Protein AF-A0A7S1P549-F1 (afdb_monomer_lite)

Secondary structure (DSSP, 8-state):
-HHHH-SSEEE-TTS-HHHHHHHHHHTT----GGGEEE-HHHHHHHHHHHHHHHHHHHHHHHHHHS-TTPPTTPPEEEEHHHHHHHHHHHH-GGGGGGT---TT-HHHHHHHHHHHHHHHHHHHHHS-GGGGGGEEEEEEEETTTEEEEEEEE-----

pLDDT: mean 74.76, std 11.78, range [40.22, 91.5]

Structure (mmCIF, N/CA/C/O backbone):
data_AF-A0A7S1P549-F1
#
_entry.id   AF-A0A7S1P549-F1
#
loop_
_atom_site.group_PDB
_atom_site.id
_atom_site.type_symbol
_atom_site.label_atom_id
_atom_site.label_alt_id
_atom_site.label_comp_id
_atom_site.label_asym_id
_atom_site.label_entity_id
_atom_site.label_seq_id
_atom_site.pdbx_PDB_ins_code
_atom_site.Cartn_x
_atom_site.Cartn_y
_atom_site.Cartn_z
_atom_site.occupancy
_atom_site.B_iso_or_equiv
_atom_site.auth_seq_id
_atom_site.auth_comp_id
_atom_site.auth_asym_id
_atom_site.auth_atom_id
_atom_site.pdbx_PDB_model_num
ATOM 1 N N . ASP A 1 1 ? -11.526 -1.771 31.927 1.00 67.81 1 ASP A N 1
ATOM 2 C CA . ASP A 1 1 ? -11.513 -0.355 31.502 1.00 67.81 1 ASP A CA 1
ATOM 3 C C . ASP A 1 1 ? -12.848 0.175 31.015 1.00 67.81 1 ASP A C 1
ATOM 5 O O . ASP A 1 1 ? -13.241 1.224 31.504 1.00 67.81 1 ASP A O 1
ATOM 9 N N . TYR A 1 2 ? -13.605 -0.550 30.182 1.00 72.62 2 TYR A N 1
ATOM 10 C CA . TYR A 1 2 ? -14.936 -0.101 29.731 1.00 72.62 2 TYR A CA 1
ATOM 11 C C . TYR A 1 2 ? -15.875 0.349 30.871 1.00 72.62 2 TYR A C 1
ATOM 13 O O . TYR A 1 2 ? -16.364 1.469 30.858 1.00 72.62 2 TYR A O 1
ATOM 21 N N . TYR A 1 3 ? -16.046 -0.451 31.930 1.00 78.25 3 TYR A N 1
ATOM 22 C CA . TYR A 1 3 ? -16.880 -0.067 33.085 1.00 78.25 3 TYR A CA 1
ATOM 23 C C . TYR A 1 3 ? -16.333 1.108 33.922 1.00 78.25 3 TYR A C 1
ATOM 25 O O . TYR A 1 3 ? -17.043 1.616 34.782 1.00 78.25 3 TYR A O 1
ATOM 33 N N . ARG A 1 4 ? -15.074 1.522 33.711 1.00 80.56 4 ARG A N 1
ATOM 34 C CA . ARG A 1 4 ? -14.442 2.656 34.409 1.00 80.56 4 ARG A CA 1
ATOM 35 C C . ARG A 1 4 ? -14.476 3.943 33.587 1.00 80.56 4 ARG A C 1
ATOM 37 O O . ARG A 1 4 ? -14.652 5.008 34.163 1.00 80.56 4 ARG A O 1
ATOM 44 N N . HIS A 1 5 ? -14.282 3.840 32.273 1.00 80.44 5 HIS A N 1
ATOM 45 C CA . HIS A 1 5 ? -14.072 4.990 31.386 1.00 80.44 5 HIS A CA 1
ATOM 46 C C . HIS A 1 5 ? -15.172 5.164 30.330 1.00 80.44 5 HIS A C 1
ATOM 48 O O . HIS A 1 5 ? -15.270 6.229 29.733 1.00 80.44 5 HIS A O 1
ATOM 54 N N . GLY A 1 6 ? -16.034 4.164 30.129 1.00 80.38 6 GLY A N 1
ATOM 55 C CA . GLY A 1 6 ? -17.119 4.218 29.155 1.00 80.38 6 GLY A CA 1
ATOM 56 C C . GLY A 1 6 ? -16.612 4.213 27.711 1.00 80.38 6 GLY A C 1
ATOM 57 O O . GLY A 1 6 ? -15.853 3.326 27.317 1.00 80.38 6 GLY A O 1
ATOM 58 N N . THR A 1 7 ? -17.076 5.186 26.928 1.00 80.00 7 THR A N 1
ATOM 59 C CA . THR A 1 7 ? -16.752 5.394 25.508 1.00 80.00 7 THR A CA 1
ATOM 60 C C . THR A 1 7 ? -16.014 6.727 25.313 1.00 80.00 7 THR A C 1
ATOM 62 O O . THR A 1 7 ? -16.358 7.688 26.005 1.00 80.00 7 THR A O 1
ATOM 65 N N . PRO A 1 8 ? -15.079 6.837 24.352 1.00 80.06 8 PRO A N 1
ATOM 66 C CA . PRO A 1 8 ? -14.708 5.821 23.364 1.00 80.06 8 PRO A CA 1
ATOM 67 C C . PRO A 1 8 ? -13.798 4.725 23.939 1.00 80.06 8 PRO A C 1
ATOM 69 O O . PRO A 1 8 ? -13.001 4.949 24.848 1.00 80.06 8 PRO A O 1
ATOM 72 N N . ILE A 1 9 ? -13.925 3.513 23.398 1.00 83.88 9 ILE A N 1
ATOM 73 C CA . ILE A 1 9 ? -13.034 2.394 23.702 1.00 83.88 9 ILE A CA 1
ATOM 74 C C . ILE A 1 9 ? -11.775 2.568 22.863 1.00 83.88 9 ILE A C 1
ATOM 76 O O . ILE A 1 9 ? -11.817 2.404 21.642 1.00 83.88 9 ILE A O 1
ATOM 80 N N . LEU A 1 10 ? -10.666 2.882 23.529 1.00 84.56 10 LEU A N 1
ATOM 81 C CA . LEU A 1 10 ? -9.358 2.947 22.891 1.00 84.56 10 LEU A CA 1
ATOM 82 C C . LEU A 1 10 ? -8.864 1.532 22.590 1.00 84.56 10 LEU A C 1
ATOM 84 O O . LEU A 1 10 ? -8.819 0.678 23.477 1.00 84.56 10 LEU A O 1
ATOM 88 N N . ILE A 1 11 ? -8.519 1.296 21.332 1.00 84.62 11 ILE A N 1
ATOM 89 C CA . ILE A 1 11 ? -8.031 0.012 20.832 1.00 84.62 11 ILE A CA 1
ATOM 90 C C . ILE A 1 11 ? -6.735 0.208 20.053 1.00 84.62 11 ILE A C 1
ATOM 92 O O . ILE A 1 11 ? -6.564 1.204 19.351 1.00 84.62 11 ILE A O 1
ATOM 96 N N . ASP A 1 12 ? -5.830 -0.754 20.179 1.00 83.44 12 ASP A N 1
ATOM 97 C CA . ASP A 1 12 ? -4.584 -0.770 19.419 1.00 83.44 12 ASP A CA 1
ATOM 98 C C . ASP A 1 12 ? -4.789 -1.303 17.987 1.00 83.44 12 ASP A C 1
ATOM 100 O O . ASP A 1 12 ? -5.843 -1.844 17.631 1.00 83.44 12 ASP A O 1
ATOM 104 N N . SER A 1 13 ? -3.754 -1.165 17.156 1.00 75.38 13 SER A N 1
ATOM 105 C CA . SER A 1 13 ? -3.740 -1.650 15.769 1.00 75.38 13 SER A CA 1
ATOM 106 C C . SER A 1 13 ? -3.755 -3.182 15.620 1.00 75.38 13 SER A C 1
ATOM 108 O O . SER A 1 13 ? -4.012 -3.687 14.524 1.00 75.38 13 SER A O 1
ATOM 110 N N . SER A 1 14 ? -3.498 -3.938 16.691 1.00 80.88 14 SER A N 1
ATOM 111 C CA . SER A 1 14 ? -3.492 -5.406 16.687 1.00 80.88 14 SER A CA 1
ATOM 112 C C . SER A 1 14 ? -4.882 -6.014 16.913 1.00 80.88 14 SER A C 1
ATOM 114 O O . SER A 1 14 ? -5.119 -7.182 16.587 1.00 80.88 14 SER A O 1
ATOM 116 N N . VAL A 1 15 ? -5.821 -5.226 17.442 1.00 82.75 15 VAL A N 1
ATOM 117 C CA . VAL A 1 15 ? -7.170 -5.676 17.781 1.00 82.75 15 VAL A CA 1
ATOM 118 C C . VAL A 1 15 ? -8.104 -5.622 16.568 1.00 82.75 15 VAL A C 1
ATOM 120 O O . VAL A 1 15 ? -8.423 -4.567 16.020 1.00 82.75 15 VAL A O 1
ATOM 123 N N . ASP A 1 16 ? -8.649 -6.780 16.191 1.00 83.00 16 ASP A N 1
ATOM 124 C CA . ASP A 1 16 ? -9.745 -6.855 15.221 1.00 83.00 16 ASP A CA 1
ATOM 125 C C . ASP A 1 16 ? -11.045 -6.311 15.845 1.00 83.00 16 ASP A C 1
ATOM 127 O O . ASP A 1 16 ? -11.666 -6.956 16.698 1.00 83.00 16 ASP A O 1
ATOM 131 N N . LYS A 1 17 ? -11.499 -5.142 15.365 1.00 85.06 17 LYS A N 1
ATOM 132 C CA . LYS A 1 17 ? -12.743 -4.488 15.813 1.00 85.06 17 LYS A CA 1
ATOM 133 C C . LYS A 1 17 ? -13.962 -5.409 15.734 1.00 85.06 17 LYS A C 1
ATOM 135 O O . LYS A 1 17 ? -14.825 -5.364 16.606 1.00 85.06 17 LYS A O 1
ATOM 140 N N . ARG A 1 18 ? -14.067 -6.262 14.707 1.00 84.56 18 ARG A N 1
ATOM 141 C CA . ARG A 1 18 ? -15.211 -7.178 14.544 1.00 84.56 18 ARG A CA 1
ATOM 142 C C . ARG A 1 18 ? -15.194 -8.267 15.600 1.00 84.56 18 ARG A C 1
ATOM 144 O O . ARG A 1 18 ? -16.249 -8.611 16.138 1.00 84.56 18 ARG A O 1
ATOM 151 N N . LYS A 1 19 ? -14.008 -8.800 15.892 1.00 88.94 19 LYS A N 1
ATOM 152 C CA . LYS A 1 19 ? -13.821 -9.787 16.954 1.00 88.94 19 LYS A CA 1
ATOM 153 C C . LYS A 1 19 ? -14.130 -9.168 18.316 1.00 88.94 19 LYS A C 1
ATOM 155 O O . LYS A 1 19 ? -14.938 -9.731 19.049 1.00 88.94 19 LYS A O 1
ATOM 160 N N . LEU A 1 20 ? -13.601 -7.976 18.593 1.00 88.69 20 LEU A N 1
ATOM 161 C CA . LEU A 1 20 ? -13.867 -7.254 19.835 1.00 88.69 20 LEU A CA 1
ATOM 162 C C . LEU A 1 20 ? -15.359 -6.942 20.011 1.00 88.69 20 LEU A C 1
ATOM 164 O O . LEU A 1 20 ? -15.914 -7.205 21.071 1.00 88.69 20 LEU A O 1
ATOM 168 N N . MET A 1 21 ? -16.046 -6.445 18.975 1.00 88.50 21 MET A N 1
ATOM 169 C CA . MET A 1 21 ? -17.497 -6.208 19.029 1.00 88.50 21 MET A CA 1
ATOM 170 C C . MET A 1 21 ? -18.276 -7.492 19.336 1.00 88.50 21 MET A C 1
ATOM 172 O O . MET A 1 21 ? -19.254 -7.461 20.083 1.00 88.50 21 MET A O 1
ATOM 176 N N . ARG A 1 22 ? -17.857 -8.632 18.773 1.00 89.50 22 ARG A N 1
ATOM 177 C CA . ARG A 1 22 ? -18.483 -9.931 19.050 1.00 89.50 22 ARG A CA 1
ATOM 178 C C . ARG A 1 22 ? -18.281 -10.351 20.506 1.00 89.50 22 ARG A C 1
ATOM 180 O O . ARG A 1 22 ? -19.231 -10.821 21.124 1.00 89.50 22 ARG A O 1
ATOM 187 N N . GLU A 1 23 ? -17.082 -10.162 21.047 1.00 91.50 23 GLU A N 1
ATOM 188 C CA . GLU A 1 23 ? -16.775 -10.458 22.451 1.00 91.50 23 GLU A CA 1
ATOM 189 C C . GLU A 1 23 ? -17.528 -9.521 23.404 1.00 91.50 23 GLU A C 1
ATOM 191 O O . GLU A 1 23 ? -18.159 -9.986 24.346 1.00 91.50 23 GLU A O 1
ATOM 196 N N . MET A 1 24 ? -17.580 -8.218 23.125 1.00 88.81 24 MET A N 1
ATOM 197 C CA . MET A 1 24 ? -18.339 -7.258 23.937 1.00 88.81 24 MET A CA 1
ATOM 198 C C . MET A 1 24 ? -19.833 -7.600 23.985 1.00 88.81 24 MET A C 1
ATOM 200 O O . MET A 1 24 ? -20.438 -7.598 25.060 1.00 88.81 24 MET A O 1
ATOM 204 N N . ARG A 1 25 ? -20.413 -8.000 22.844 1.00 89.25 25 ARG A N 1
ATOM 205 C CA . ARG A 1 25 ? -21.803 -8.478 22.781 1.00 89.25 25 ARG A CA 1
ATOM 206 C C . ARG A 1 25 ? -22.033 -9.739 23.606 1.00 89.25 25 ARG A C 1
ATOM 208 O O . ARG A 1 25 ? -23.103 -9.872 24.192 1.00 89.25 25 ARG A O 1
ATOM 215 N N . PHE A 1 26 ? -21.055 -10.643 23.678 1.00 90.56 26 PHE A N 1
ATOM 216 C CA . PHE A 1 26 ? -21.139 -11.829 24.535 1.00 90.56 26 PHE A CA 1
ATOM 217 C C . PHE A 1 26 ? -21.277 -11.453 26.018 1.00 90.56 26 PHE A C 1
ATOM 219 O O . PHE A 1 26 ? -22.021 -12.100 26.748 1.00 90.56 26 PHE A O 1
ATOM 226 N N . PHE A 1 27 ? -20.650 -10.355 26.446 1.00 88.94 27 PHE A N 1
ATOM 227 C CA . PHE A 1 27 ? -20.790 -9.808 27.799 1.00 88.94 27 PHE A CA 1
ATOM 228 C C . PHE A 1 27 ? -22.014 -8.892 27.988 1.00 88.94 27 PHE A C 1
ATOM 230 O O . PHE A 1 27 ? -22.122 -8.222 29.012 1.00 88.94 27 PHE A O 1
ATOM 237 N N . GLY A 1 28 ? -22.938 -8.843 27.021 1.00 88.81 28 GLY A N 1
ATOM 238 C CA . GLY A 1 28 ? -24.135 -7.998 27.083 1.00 88.81 28 GLY A CA 1
ATOM 239 C C . GLY A 1 28 ? -23.872 -6.510 26.834 1.00 88.81 28 GLY A C 1
ATOM 240 O O . GLY A 1 28 ? -24.765 -5.689 27.032 1.00 88.81 28 GLY A O 1
ATOM 241 N N . ILE A 1 29 ? -22.670 -6.148 26.381 1.00 87.12 29 ILE A N 1
ATOM 242 C CA . ILE A 1 29 ? -22.296 -4.770 26.071 1.00 87.12 29 ILE A CA 1
ATOM 243 C C . ILE A 1 29 ? -22.533 -4.539 24.576 1.00 87.12 29 ILE A C 1
ATOM 245 O O . ILE A 1 29 ? -21.868 -5.130 23.721 1.00 87.12 29 ILE A O 1
ATOM 249 N N . ASN A 1 30 ? -23.496 -3.681 24.240 1.00 86.38 30 ASN A N 1
ATOM 250 C CA . ASN A 1 30 ? -23.780 -3.351 22.848 1.00 86.38 30 ASN A CA 1
ATOM 251 C C . ASN A 1 30 ? -22.900 -2.182 22.398 1.00 86.38 30 ASN A C 1
ATOM 253 O O . ASN A 1 30 ? -23.198 -1.029 22.691 1.00 86.38 30 ASN A O 1
ATOM 257 N N . VAL A 1 31 ? -21.811 -2.508 21.707 1.00 85.31 31 VAL A N 1
ATOM 258 C CA . VAL A 1 31 ? -20.830 -1.540 21.208 1.00 85.31 31 VAL A CA 1
ATOM 259 C C . VAL A 1 31 ? -20.923 -1.467 19.687 1.00 85.31 31 VAL A C 1
ATOM 261 O O . VAL A 1 31 ? -20.992 -2.499 19.008 1.00 85.31 31 VAL A O 1
ATOM 264 N N . SER A 1 32 ? -20.932 -0.252 19.151 1.00 84.06 32 SER A N 1
ATOM 265 C CA . SER A 1 32 ? -20.861 0.033 17.722 1.00 84.06 32 SER A CA 1
ATOM 266 C C . SER A 1 32 ? -19.422 0.325 17.288 1.00 84.06 32 SER A C 1
ATOM 268 O O . SER A 1 32 ? -18.545 0.600 18.103 1.00 84.06 32 SER A O 1
ATOM 270 N N . GLN A 1 33 ? -19.157 0.281 15.982 1.00 79.69 33 GLN A N 1
ATOM 271 C CA . GLN A 1 33 ? -17.822 0.577 15.457 1.00 79.69 33 GLN A CA 1
ATOM 272 C C . GLN A 1 33 ? -17.404 2.038 15.707 1.00 79.69 33 GLN A C 1
ATOM 274 O O . GLN A 1 33 ? -16.211 2.308 15.816 1.00 79.69 33 GLN A O 1
ATOM 279 N N . SER A 1 34 ? -18.370 2.956 15.823 1.00 81.75 34 SER A N 1
ATOM 280 C CA . SER A 1 34 ? -18.153 4.363 16.187 1.00 81.75 34 SER A CA 1
ATOM 281 C C . SER A 1 34 ? -17.753 4.561 17.647 1.00 81.75 34 SER A C 1
ATOM 283 O O . SER A 1 34 ? -17.135 5.567 17.960 1.00 81.75 34 SER A O 1
ATOM 285 N N . ASP A 1 35 ? -18.040 3.598 18.524 1.00 82.44 35 ASP A N 1
ATOM 286 C CA . ASP A 1 35 ? -17.639 3.673 19.933 1.00 82.44 35 ASP A CA 1
ATOM 287 C C . ASP A 1 35 ? -16.188 3.207 20.144 1.00 82.44 35 ASP A C 1
ATOM 289 O O . ASP A 1 35 ? -15.716 3.159 21.279 1.00 82.44 35 ASP A O 1
ATOM 293 N N . MET A 1 36 ? -15.492 2.810 19.071 1.00 82.62 36 MET A N 1
ATOM 294 C CA . MET A 1 36 ? -14.136 2.263 19.097 1.00 82.62 36 MET A CA 1
ATOM 295 C C . MET A 1 36 ? -13.165 3.152 18.324 1.00 82.62 36 MET A C 1
ATOM 297 O O . MET A 1 36 ? -13.156 3.168 17.084 1.00 82.62 36 MET A O 1
ATOM 301 N N . GLU A 1 37 ? -12.266 3.800 19.051 1.00 83.94 37 GLU A N 1
ATOM 302 C CA . GLU A 1 37 ? -11.251 4.684 18.491 1.00 83.94 37 GLU A CA 1
ATOM 303 C C . GLU A 1 37 ? -9.868 4.045 18.589 1.00 83.94 37 GLU A C 1
ATOM 305 O O . GLU A 1 37 ? -9.517 3.419 19.584 1.00 83.94 37 GLU A O 1
ATOM 310 N N . MET A 1 38 ? -9.083 4.183 17.524 1.00 81.44 38 MET A N 1
ATOM 311 C CA . MET A 1 38 ? -7.659 3.847 17.569 1.00 81.44 38 MET A CA 1
ATOM 312 C C . MET A 1 38 ? -6.876 5.111 17.873 1.00 81.44 38 MET A C 1
ATOM 314 O O . MET A 1 38 ? -7.275 6.187 17.414 1.00 81.44 38 MET A O 1
ATOM 318 N N . SER A 1 39 ? -5.756 4.967 18.581 1.00 82.00 39 SER A N 1
ATOM 319 C CA . SER A 1 39 ? -4.822 6.075 18.783 1.00 82.00 39 SER A CA 1
ATOM 320 C C . SER A 1 39 ? -4.390 6.671 17.434 1.00 82.00 39 SER A C 1
ATOM 322 O O . SER A 1 39 ? -4.367 5.977 16.412 1.00 82.00 39 SER A O 1
ATOM 324 N N . GLU A 1 40 ? -4.061 7.963 17.403 1.00 81.12 40 GLU A N 1
ATOM 325 C CA . GLU A 1 40 ? -3.583 8.612 16.172 1.00 81.12 40 GLU A CA 1
ATOM 326 C C . GLU A 1 40 ? -2.313 7.934 15.631 1.00 81.12 40 GLU A C 1
ATOM 328 O O . GLU A 1 40 ? -2.160 7.776 14.418 1.00 81.12 40 GLU A O 1
ATOM 333 N N . GLU A 1 41 ? -1.449 7.461 16.531 1.00 80.75 41 GLU A N 1
ATOM 334 C CA . GLU A 1 41 ? -0.231 6.716 16.207 1.00 80.75 41 GLU A CA 1
ATOM 335 C C . GLU A 1 41 ? -0.550 5.367 15.545 1.00 80.75 41 GLU A C 1
ATOM 337 O O . GLU A 1 41 ? -0.018 5.060 14.476 1.00 80.75 41 GLU A O 1
ATOM 342 N N . ASP A 1 42 ? -1.479 4.589 16.108 1.00 79.12 42 ASP A N 1
ATOM 343 C CA . ASP A 1 42 ? -1.923 3.312 15.533 1.00 79.12 42 ASP A CA 1
ATOM 344 C C . ASP A 1 42 ? -2.615 3.501 14.180 1.00 79.12 42 ASP A C 1
ATOM 346 O O . ASP A 1 42 ? -2.413 2.715 13.250 1.00 79.12 42 ASP A O 1
ATOM 350 N N . GLN A 1 43 ? -3.409 4.566 14.036 1.00 78.38 43 GLN A N 1
ATOM 351 C CA . GLN A 1 43 ? -4.017 4.920 12.755 1.00 78.38 43 GLN A CA 1
ATOM 352 C C . GLN A 1 43 ? -2.958 5.254 11.702 1.00 78.38 43 GLN A C 1
ATOM 354 O O . GLN A 1 43 ? -3.096 4.848 10.544 1.00 78.38 43 GLN A O 1
ATOM 359 N N . ALA A 1 44 ? -1.913 5.993 12.077 1.00 78.00 44 ALA A N 1
ATOM 360 C CA . ALA A 1 44 ? -0.814 6.326 11.180 1.00 78.00 44 ALA A CA 1
ATOM 361 C C . ALA A 1 44 ? -0.024 5.073 10.771 1.00 78.00 44 ALA A C 1
ATOM 363 O O . ALA A 1 44 ? 0.218 4.872 9.580 1.00 78.00 44 ALA A O 1
ATOM 364 N N . LEU A 1 45 ? 0.291 4.188 11.723 1.00 80.56 45 LEU A N 1
ATOM 365 C CA . LEU A 1 45 ? 0.977 2.916 11.471 1.00 80.56 45 LEU A CA 1
ATOM 366 C C . LEU A 1 45 ? 0.172 1.998 10.546 1.00 80.56 45 LEU A C 1
ATOM 368 O O . LEU A 1 45 ? 0.720 1.416 9.606 1.00 80.56 45 LEU A O 1
ATOM 372 N N . GLN A 1 46 ? -1.141 1.894 10.761 1.00 81.31 46 GLN A N 1
ATOM 373 C CA . GLN A 1 46 ? -2.008 1.104 9.893 1.00 81.31 46 GLN A CA 1
ATOM 374 C C . GLN A 1 46 ? -2.029 1.670 8.466 1.00 81.31 46 GLN A C 1
ATOM 376 O O . GLN A 1 46 ? -1.901 0.910 7.501 1.00 81.31 46 GLN A O 1
ATOM 381 N N . LYS A 1 47 ? -2.149 2.997 8.321 1.00 82.06 47 LYS A N 1
ATOM 382 C CA . LYS A 1 47 ? -2.124 3.677 7.016 1.00 82.06 47 LYS A CA 1
ATOM 383 C C . LYS A 1 47 ? -0.790 3.486 6.297 1.00 82.06 47 LYS A C 1
ATOM 385 O O . LYS A 1 47 ? -0.811 3.201 5.102 1.00 82.06 47 LYS A O 1
ATOM 390 N N . ASP A 1 48 ? 0.339 3.568 7.000 1.00 84.25 48 ASP A N 1
ATOM 391 C CA . ASP A 1 48 ? 1.667 3.294 6.432 1.00 84.25 48 ASP A CA 1
ATOM 392 C C . ASP A 1 48 ? 1.786 1.836 5.960 1.00 84.25 48 ASP A C 1
ATOM 394 O O . ASP A 1 48 ? 2.198 1.563 4.832 1.00 84.25 48 ASP A O 1
ATOM 398 N N . GLY A 1 49 ? 1.317 0.881 6.770 1.00 85.31 49 GLY A N 1
ATOM 399 C CA . GLY A 1 49 ? 1.279 -0.532 6.395 1.00 85.31 49 GLY A CA 1
ATOM 400 C C . GLY A 1 49 ? 0.421 -0.806 5.153 1.00 85.31 49 GLY A C 1
ATOM 401 O O . GLY A 1 49 ? 0.808 -1.599 4.291 1.00 85.31 49 GLY A O 1
ATOM 402 N N . VAL A 1 50 ? -0.735 -0.145 5.030 1.00 86.12 50 VAL A N 1
ATOM 403 C CA . VAL A 1 50 ? -1.600 -0.207 3.838 1.00 86.12 50 VAL A CA 1
ATOM 404 C C . VAL A 1 50 ? -0.901 0.410 2.625 1.00 86.12 50 VAL A C 1
ATOM 406 O O . VAL A 1 50 ? -0.857 -0.221 1.567 1.00 86.12 50 VAL A O 1
ATOM 409 N N . ALA A 1 51 ? -0.319 1.602 2.778 1.00 85.81 51 ALA A N 1
ATOM 410 C CA . ALA A 1 51 ? 0.388 2.305 1.712 1.00 85.81 51 ALA A CA 1
ATOM 411 C C . ALA A 1 51 ? 1.573 1.483 1.187 1.00 85.81 51 ALA A C 1
ATOM 413 O O . ALA A 1 51 ? 1.740 1.352 -0.024 1.00 85.81 51 ALA A O 1
ATOM 414 N N . ARG A 1 52 ? 2.329 0.823 2.072 1.00 87.62 52 ARG A N 1
ATOM 415 C CA . ARG A 1 52 ? 3.436 -0.058 1.679 1.00 87.62 52 ARG A CA 1
ATOM 416 C C . ARG A 1 52 ? 2.959 -1.314 0.945 1.00 87.62 52 ARG A C 1
ATOM 418 O O . ARG A 1 52 ? 3.563 -1.696 -0.056 1.00 87.62 52 ARG A O 1
ATOM 425 N N . ARG A 1 53 ? 1.843 -1.932 1.363 1.00 85.50 53 ARG A N 1
ATOM 426 C CA . ARG A 1 53 ? 1.223 -3.040 0.602 1.00 85.50 53 ARG A CA 1
ATOM 427 C C . ARG A 1 53 ? 0.770 -2.588 -0.784 1.00 85.50 53 ARG A C 1
ATOM 429 O O . ARG A 1 53 ? 0.975 -3.315 -1.753 1.00 85.50 53 ARG A O 1
ATOM 436 N N . MET A 1 54 ? 0.190 -1.395 -0.888 1.00 87.38 54 MET A N 1
ATOM 437 C CA . MET A 1 54 ? -0.159 -0.806 -2.178 1.00 87.38 54 MET A CA 1
ATOM 438 C C . MET A 1 54 ? 1.070 -0.563 -3.048 1.00 87.38 54 MET A C 1
ATOM 440 O O . MET A 1 54 ? 1.080 -0.993 -4.198 1.00 87.38 54 MET A O 1
ATOM 444 N N . ALA A 1 55 ? 2.108 0.069 -2.501 1.00 87.69 55 ALA A N 1
ATOM 445 C CA . ALA A 1 55 ? 3.346 0.350 -3.215 1.00 87.69 55 ALA A CA 1
ATOM 446 C C . ALA A 1 55 ? 3.961 -0.926 -3.797 1.00 87.69 55 ALA A C 1
ATOM 448 O O . ALA A 1 55 ? 4.295 -0.978 -4.977 1.00 87.69 55 ALA A O 1
ATOM 449 N N . ASN A 1 56 ? 3.998 -1.993 -3.000 1.00 88.00 56 ASN A N 1
ATOM 450 C CA . ASN A 1 56 ? 4.471 -3.302 -3.421 1.00 88.00 56 ASN A CA 1
ATOM 451 C C . ASN A 1 56 ? 3.627 -3.885 -4.576 1.00 88.00 56 ASN A C 1
ATOM 453 O O . ASN A 1 56 ? 4.176 -4.365 -5.567 1.00 88.00 56 ASN A O 1
ATOM 457 N N . LYS A 1 57 ? 2.291 -3.791 -4.512 1.00 86.38 57 LYS A N 1
ATOM 458 C CA . LYS A 1 57 ? 1.407 -4.244 -5.605 1.00 86.38 57 LYS A CA 1
ATOM 459 C C . LYS A 1 57 ? 1.573 -3.426 -6.879 1.00 86.38 57 LYS A C 1
ATOM 461 O O . LYS A 1 57 ? 1.585 -4.004 -7.964 1.00 86.38 57 LYS A O 1
ATOM 466 N N . ILE A 1 58 ? 1.729 -2.113 -6.754 1.00 85.12 58 ILE A N 1
ATOM 467 C CA . ILE A 1 58 ? 1.988 -1.223 -7.886 1.00 85.12 58 ILE A CA 1
ATOM 468 C C . ILE A 1 58 ? 3.347 -1.566 -8.510 1.00 85.12 58 ILE A C 1
ATOM 470 O O . ILE A 1 58 ? 3.412 -1.761 -9.720 1.00 85.12 58 ILE A O 1
ATOM 474 N N . ALA A 1 59 ? 4.396 -1.752 -7.704 1.00 85.38 59 ALA A N 1
ATOM 475 C CA . ALA A 1 59 ? 5.715 -2.179 -8.170 1.00 85.38 59 ALA A CA 1
ATOM 476 C C . ALA A 1 59 ? 5.658 -3.524 -8.919 1.00 85.38 59 ALA A C 1
ATOM 478 O O . ALA A 1 59 ? 6.196 -3.647 -10.019 1.00 85.38 59 ALA A O 1
ATOM 479 N N . TYR A 1 60 ? 4.921 -4.511 -8.397 1.00 82.75 60 TYR A N 1
ATOM 480 C CA . TYR A 1 60 ? 4.684 -5.773 -9.104 1.00 82.75 60 TYR A CA 1
ATOM 481 C C . TYR A 1 60 ? 3.913 -5.595 -10.410 1.00 82.75 60 TYR A C 1
ATOM 483 O O . TYR A 1 60 ? 4.240 -6.247 -11.397 1.00 82.75 60 TYR A O 1
ATOM 491 N N . ALA A 1 61 ? 2.886 -4.745 -10.439 1.00 80.06 61 ALA A N 1
ATOM 492 C CA . ALA A 1 61 ? 2.120 -4.483 -11.653 1.00 80.06 61 ALA A CA 1
ATOM 493 C C . ALA A 1 61 ? 2.978 -3.793 -12.722 1.00 80.06 61 ALA A C 1
ATOM 495 O O . ALA A 1 61 ? 2.850 -4.114 -13.903 1.00 80.06 61 ALA A O 1
ATOM 496 N N . ILE A 1 62 ? 3.874 -2.901 -12.299 1.00 77.81 62 ILE A N 1
ATOM 497 C CA . ILE A 1 62 ? 4.872 -2.255 -13.148 1.00 77.81 62 ILE A CA 1
ATOM 498 C C . ILE A 1 62 ? 5.817 -3.312 -13.723 1.00 77.81 62 ILE A C 1
ATOM 500 O O . ILE A 1 62 ? 5.869 -3.472 -14.938 1.00 77.81 62 ILE A O 1
ATOM 504 N N . LEU A 1 63 ? 6.496 -4.090 -12.874 1.00 74.56 63 LEU A N 1
ATOM 505 C CA . LEU A 1 63 ? 7.488 -5.084 -13.303 1.00 74.56 63 LEU A CA 1
ATOM 506 C C . LEU A 1 63 ? 6.879 -6.244 -14.095 1.00 74.56 63 LEU A C 1
ATOM 508 O O . LEU A 1 63 ? 7.449 -6.680 -15.089 1.00 74.56 63 LEU A O 1
ATOM 512 N N . GLY A 1 64 ? 5.710 -6.736 -13.687 1.00 69.06 64 GLY A N 1
ATOM 513 C CA . GLY A 1 64 ? 5.002 -7.828 -14.355 1.00 69.06 64 GLY A CA 1
ATOM 514 C C . GLY A 1 64 ? 4.430 -7.444 -15.720 1.00 69.06 64 GLY A C 1
ATOM 515 O O . GLY A 1 64 ? 4.094 -8.327 -16.507 1.00 69.06 64 GLY A O 1
ATOM 516 N N . ARG A 1 65 ? 4.321 -6.140 -16.013 1.00 60.81 65 ARG A N 1
ATOM 517 C CA . ARG A 1 65 ? 3.866 -5.612 -17.306 1.00 60.81 65 ARG A CA 1
ATOM 518 C C . ARG A 1 65 ? 4.967 -4.944 -18.122 1.00 60.81 65 ARG A C 1
ATOM 520 O O . ARG A 1 65 ? 4.673 -4.517 -19.236 1.00 60.81 65 ARG A O 1
ATOM 527 N N . VAL A 1 66 ? 6.209 -4.902 -17.631 1.00 52.97 66 VAL A N 1
ATOM 528 C CA . VAL A 1 66 ? 7.376 -4.688 -18.493 1.00 52.97 66 VAL A CA 1
ATOM 529 C C . VAL A 1 66 ? 7.399 -5.844 -19.495 1.00 52.97 66 VAL A C 1
ATOM 531 O O . VAL A 1 66 ? 7.588 -6.994 -19.086 1.00 52.97 66 VAL A O 1
ATOM 534 N N . PRO A 1 67 ? 7.167 -5.604 -20.794 1.00 46.47 67 PRO A N 1
ATOM 535 C CA . PRO A 1 67 ? 7.145 -6.693 -21.750 1.00 46.47 67 PRO A CA 1
ATOM 536 C C . PRO A 1 67 ? 8.540 -7.326 -21.837 1.00 46.47 67 PRO A C 1
ATOM 538 O O . PRO A 1 67 ? 9.548 -6.635 -21.981 1.00 46.47 67 PRO A O 1
ATOM 541 N N . ARG A 1 68 ? 8.596 -8.663 -21.783 1.00 46.84 68 ARG A N 1
ATOM 542 C CA . ARG A 1 68 ? 9.727 -9.432 -22.328 1.00 46.84 68 ARG A CA 1
ATOM 543 C C . ARG A 1 68 ? 9.994 -8.994 -23.773 1.00 46.84 68 ARG A C 1
ATOM 545 O O . ARG A 1 68 ? 9.046 -8.692 -24.495 1.00 46.84 68 ARG A O 1
ATOM 552 N N . PRO A 1 69 ? 11.249 -9.145 -24.217 1.00 47.66 69 PRO A N 1
ATOM 553 C CA . PRO A 1 69 ? 12.073 -8.004 -24.600 1.00 47.66 69 PRO A CA 1
ATOM 554 C C . PRO A 1 69 ? 11.305 -7.062 -25.534 1.00 47.66 69 PRO A C 1
ATOM 556 O O . PRO A 1 69 ? 10.979 -7.413 -26.668 1.00 47.66 69 PRO A O 1
ATOM 559 N N . THR A 1 70 ? 11.011 -5.859 -25.055 1.00 50.03 70 THR A N 1
ATOM 560 C CA . THR A 1 70 ? 10.664 -4.774 -25.962 1.00 50.03 70 THR A CA 1
ATOM 561 C C . THR A 1 70 ? 11.850 -4.466 -26.878 1.00 50.03 70 THR A C 1
ATOM 563 O O . THR A 1 70 ? 13.003 -4.686 -26.490 1.00 50.03 70 THR A O 1
ATOM 566 N N . PRO A 1 71 ? 11.604 -3.973 -28.105 1.00 56.12 71 PRO A N 1
ATOM 567 C CA . PRO A 1 71 ? 12.684 -3.467 -28.932 1.00 56.12 71 PRO A CA 1
ATOM 568 C C . PRO A 1 71 ? 13.473 -2.404 -28.149 1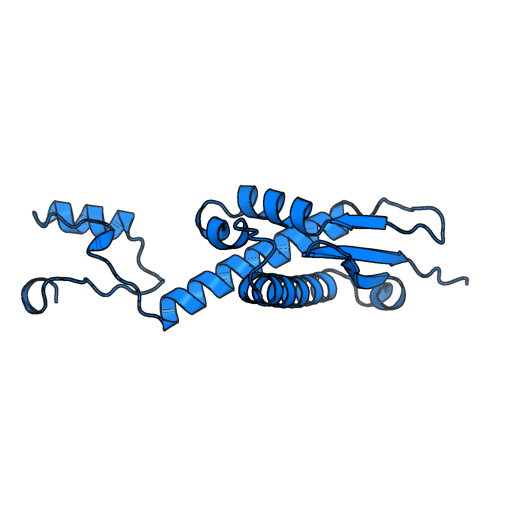.00 56.12 71 PRO A C 1
ATOM 570 O O . PRO A 1 71 ? 12.874 -1.647 -27.372 1.00 56.12 71 PRO A O 1
ATOM 573 N N . PRO A 1 72 ? 14.803 -2.354 -28.322 1.00 54.19 72 PRO A N 1
ATOM 574 C CA . PRO A 1 72 ? 15.627 -1.332 -27.692 1.00 54.19 72 PRO A CA 1
ATOM 575 C C . PRO A 1 72 ? 15.045 0.062 -27.975 1.00 54.19 72 PRO A C 1
ATOM 577 O O . PRO A 1 72 ? 14.576 0.323 -29.082 1.00 54.19 72 PRO A O 1
ATOM 580 N N . ASN A 1 73 ? 15.039 0.933 -26.959 1.00 56.72 73 ASN A N 1
ATOM 581 C CA . ASN A 1 73 ? 14.442 2.281 -26.969 1.00 56.72 73 ASN A CA 1
ATOM 582 C C . ASN A 1 73 ? 12.901 2.370 -26.916 1.00 56.72 73 ASN A C 1
ATOM 584 O O . ASN A 1 73 ? 12.333 3.402 -27.271 1.00 56.72 73 ASN A O 1
ATOM 588 N N . SER A 1 74 ? 12.190 1.339 -26.448 1.00 56.03 74 SER A N 1
ATOM 589 C CA . SER A 1 74 ? 10.749 1.460 -26.183 1.00 56.03 74 SER A CA 1
ATOM 590 C C . SER A 1 74 ? 10.459 2.286 -24.921 1.00 56.03 74 SER A C 1
ATOM 592 O O . SER A 1 74 ? 10.950 1.945 -23.842 1.00 56.03 74 SER A O 1
ATOM 594 N N . THR A 1 75 ? 9.578 3.279 -25.023 1.00 60.16 75 THR A N 1
ATOM 595 C CA . THR A 1 75 ? 9.041 4.006 -23.865 1.00 60.16 75 THR A CA 1
ATOM 596 C C . THR A 1 75 ? 7.670 3.454 -23.483 1.00 60.16 75 THR A C 1
ATOM 598 O O . THR A 1 75 ? 6.747 3.454 -24.299 1.00 60.16 75 THR A O 1
ATOM 601 N N . TYR A 1 76 ? 7.511 3.007 -22.236 1.00 62.91 76 TYR A N 1
ATOM 602 C CA . TYR A 1 76 ? 6.206 2.640 -21.683 1.00 62.91 76 TYR A CA 1
ATOM 603 C C . TYR A 1 76 ? 5.715 3.743 -20.747 1.00 62.91 76 TYR A C 1
ATOM 605 O O . TYR A 1 76 ? 6.399 4.083 -19.784 1.00 62.91 76 TYR A O 1
ATOM 613 N N . VAL A 1 77 ? 4.532 4.287 -21.043 1.00 64.06 77 VAL A N 1
ATOM 614 C CA . VAL A 1 77 ? 3.897 5.361 -20.273 1.00 64.06 77 VAL A CA 1
ATOM 615 C C . VAL A 1 77 ? 2.534 4.884 -19.796 1.00 64.06 77 VAL A C 1
ATOM 617 O O . VAL A 1 77 ? 1.692 4.483 -20.601 1.00 64.06 77 VAL A O 1
ATOM 620 N N . ARG A 1 78 ? 2.284 4.965 -18.489 1.00 66.38 78 ARG A N 1
ATOM 621 C CA . ARG A 1 78 ? 0.944 4.769 -17.926 1.00 66.38 78 ARG A CA 1
ATOM 622 C C . ARG A 1 78 ? 0.639 5.744 -16.809 1.00 66.38 78 ARG A C 1
ATOM 624 O O . ARG A 1 78 ? 1.540 6.207 -16.114 1.00 66.38 78 ARG A O 1
ATOM 631 N N . SER A 1 79 ? -0.658 5.989 -16.643 1.00 71.44 79 SER A N 1
ATOM 632 C CA . SER A 1 79 ? -1.192 6.726 -15.508 1.00 71.44 79 SER A CA 1
ATOM 633 C C . SER A 1 79 ? -0.964 5.936 -14.218 1.00 71.44 79 SER A C 1
ATOM 635 O O . SER A 1 79 ? -1.245 4.733 -14.143 1.00 71.44 79 SER A O 1
ATOM 637 N N . LEU A 1 80 ? -0.469 6.619 -13.187 1.00 73.56 80 LEU A N 1
ATOM 638 C CA . LEU A 1 80 ? -0.422 6.103 -11.822 1.00 73.56 80 LEU A CA 1
ATOM 639 C C . LEU A 1 80 ? -1.832 5.756 -11.323 1.00 73.56 80 LEU A C 1
ATOM 641 O O . LEU A 1 80 ? -1.993 4.777 -10.600 1.00 73.56 80 LEU A O 1
ATOM 645 N N . GLN A 1 81 ? -2.853 6.494 -11.768 1.00 75.06 81 GLN A N 1
ATOM 646 C CA . GLN A 1 81 ? -4.231 6.311 -11.320 1.00 75.06 81 GLN A CA 1
ATOM 647 C C . GLN A 1 81 ? -4.768 4.910 -11.627 1.00 75.06 81 GLN A C 1
ATOM 649 O O . GLN A 1 81 ? -5.373 4.286 -10.760 1.00 75.06 81 GLN A O 1
ATOM 654 N N . ASP A 1 82 ? -4.491 4.376 -12.819 1.00 76.50 82 ASP A N 1
ATOM 655 C CA . ASP A 1 82 ? -4.904 3.016 -13.195 1.00 76.50 82 ASP A CA 1
ATOM 656 C C . ASP A 1 82 ? -4.307 1.968 -12.245 1.00 76.50 82 ASP A C 1
ATOM 658 O O . ASP A 1 82 ? -4.961 0.992 -11.874 1.00 76.50 82 ASP A O 1
ATOM 662 N N . HIS A 1 83 ? -3.050 2.172 -11.843 1.00 78.19 83 HIS A N 1
ATOM 663 C CA . HIS A 1 83 ? -2.349 1.273 -10.932 1.00 78.19 83 HIS A CA 1
ATOM 664 C C . HIS A 1 83 ? -2.855 1.417 -9.500 1.00 78.19 83 HIS A C 1
ATOM 666 O O . HIS A 1 83 ? -2.979 0.409 -8.810 1.00 78.19 83 HIS A O 1
ATOM 672 N N . VAL A 1 84 ? -3.183 2.636 -9.067 1.00 78.88 84 VAL A N 1
ATOM 673 C CA . VAL A 1 84 ? -3.785 2.906 -7.756 1.00 78.88 84 VAL A CA 1
ATOM 674 C C . VAL A 1 84 ? -5.153 2.241 -7.656 1.00 78.88 84 VAL A C 1
ATOM 676 O O . VAL A 1 84 ? -5.375 1.480 -6.723 1.00 78.88 84 VAL A O 1
ATOM 679 N N . VAL A 1 85 ? -6.036 2.438 -8.640 1.00 81.06 85 VAL A N 1
ATOM 680 C CA . VAL A 1 85 ? -7.374 1.823 -8.655 1.00 81.06 85 VAL A CA 1
ATOM 681 C C . VAL A 1 85 ? -7.273 0.298 -8.583 1.00 81.06 85 VAL A C 1
ATOM 683 O O . VAL A 1 85 ? -7.882 -0.311 -7.703 1.00 81.06 85 VAL A O 1
ATOM 686 N N . ALA A 1 86 ? -6.437 -0.309 -9.431 1.00 80.38 86 ALA A N 1
ATOM 687 C CA . ALA A 1 86 ? -6.215 -1.753 -9.412 1.00 80.38 86 ALA A CA 1
ATOM 688 C C . ALA A 1 86 ? -5.596 -2.235 -8.085 1.00 80.38 86 ALA A C 1
ATOM 690 O O . ALA A 1 86 ? -5.992 -3.270 -7.551 1.00 80.38 86 ALA A O 1
ATOM 691 N N . ALA A 1 87 ? -4.641 -1.494 -7.517 1.00 82.38 87 ALA A N 1
ATOM 692 C CA . ALA A 1 87 ? -4.032 -1.845 -6.238 1.00 82.38 87 ALA A CA 1
ATOM 693 C C . ALA A 1 87 ? -5.032 -1.746 -5.079 1.00 82.38 87 ALA A C 1
ATOM 695 O O . ALA A 1 87 ? -5.006 -2.595 -4.190 1.00 82.38 87 ALA A O 1
ATOM 696 N N . CYS A 1 88 ? -5.942 -0.771 -5.090 1.00 81.94 88 CYS A N 1
ATOM 697 C CA . CYS A 1 88 ? -6.961 -0.656 -4.056 1.00 81.94 88 CYS A CA 1
ATOM 698 C C . CYS A 1 88 ? -7.991 -1.795 -4.119 1.00 81.94 88 CYS A C 1
ATOM 700 O O . CYS A 1 88 ? -8.420 -2.265 -3.071 1.00 81.94 88 CYS A O 1
ATOM 702 N N . GLU A 1 89 ? -8.371 -2.281 -5.307 1.00 83.50 89 GLU A N 1
ATOM 703 C CA . GLU A 1 89 ? -9.213 -3.488 -5.427 1.00 83.50 89 GLU A CA 1
ATOM 704 C C . GLU A 1 89 ? -8.553 -4.713 -4.781 1.00 83.50 89 GLU A C 1
ATOM 706 O O . GLU A 1 89 ? -9.222 -5.531 -4.154 1.00 83.50 89 GLU A O 1
ATOM 711 N N . TRP A 1 90 ? -7.227 -4.812 -4.885 1.00 81.00 90 TRP A N 1
ATOM 712 C CA . TRP A 1 90 ? -6.445 -5.895 -4.293 1.00 81.00 90 TRP A CA 1
ATOM 713 C C . TRP A 1 90 ? -6.242 -5.766 -2.785 1.00 81.00 90 TRP A C 1
ATOM 715 O O . TRP A 1 90 ? -6.285 -6.766 -2.072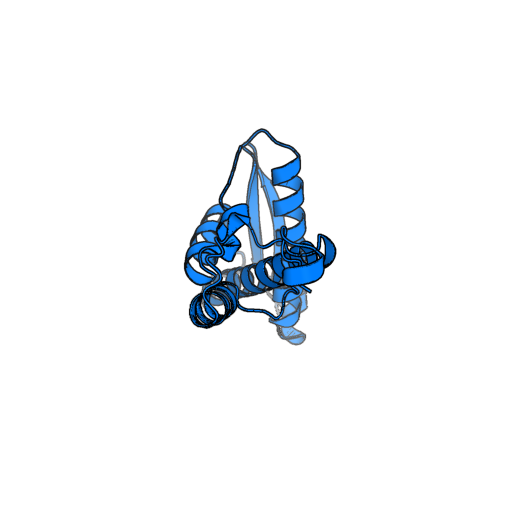 1.00 81.00 90 TRP A O 1
ATOM 725 N N . VAL A 1 91 ? -5.946 -4.558 -2.300 1.00 82.19 91 VAL A N 1
ATOM 726 C CA . VAL A 1 91 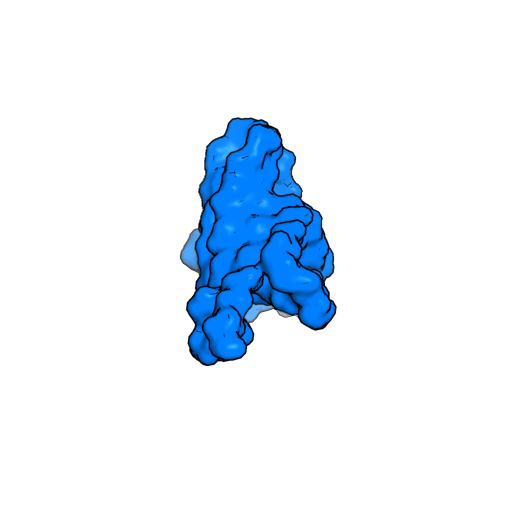? -5.682 -4.308 -0.874 1.00 82.19 91 VAL A CA 1
ATOM 727 C C . VAL A 1 91 ? -6.984 -4.260 -0.070 1.00 82.19 91 VAL A C 1
ATOM 729 O O . VAL A 1 91 ? -6.973 -4.566 1.122 1.00 82.19 91 VAL A O 1
ATOM 732 N N . GLY A 1 92 ? -8.106 -3.963 -0.726 1.00 78.69 92 GLY A N 1
ATOM 733 C CA . GLY A 1 92 ? -9.429 -3.937 -0.120 1.00 78.69 92 GLY A CA 1
ATOM 734 C C . GLY A 1 92 ? -9.797 -2.565 0.460 1.00 78.69 92 GLY A C 1
ATOM 735 O O . GLY A 1 92 ? -9.145 -1.562 0.160 1.00 78.69 92 GLY A O 1
ATOM 736 N N . PRO A 1 93 ? -10.851 -2.500 1.293 1.00 80.62 93 PRO A N 1
ATOM 737 C CA . PRO A 1 93 ? -11.465 -1.239 1.724 1.00 80.62 93 PRO A CA 1
ATOM 738 C C . PRO A 1 93 ? -10.528 -0.341 2.545 1.00 80.62 93 PRO A C 1
ATOM 740 O O . PRO A 1 93 ? -10.671 0.878 2.541 1.00 80.62 93 PRO A O 1
ATOM 743 N N . ASP A 1 94 ? -9.509 -0.915 3.189 1.00 79.06 94 ASP A N 1
ATOM 744 C CA . ASP A 1 94 ? -8.512 -0.157 3.954 1.00 79.06 94 ASP A CA 1
ATOM 745 C C . ASP A 1 94 ? -7.689 0.804 3.076 1.00 79.06 94 ASP A C 1
ATOM 747 O O . ASP A 1 94 ? -7.074 1.735 3.592 1.00 79.06 94 ASP A O 1
ATOM 751 N N . ALA A 1 95 ? -7.674 0.593 1.754 1.00 81.06 95 ALA A N 1
ATOM 752 C CA . ALA A 1 95 ? -6.991 1.431 0.771 1.00 81.06 95 ALA A CA 1
ATOM 753 C C . ALA A 1 95 ? -7.901 2.487 0.114 1.00 81.06 95 ALA A C 1
ATOM 755 O O . ALA A 1 95 ? -7.426 3.272 -0.707 1.00 81.06 95 ALA A O 1
ATOM 756 N N . ASP A 1 96 ? -9.194 2.545 0.453 1.00 78.25 96 ASP A N 1
ATOM 757 C CA . ASP A 1 96 ? -10.151 3.443 -0.213 1.00 78.25 96 ASP A CA 1
ATOM 758 C C . ASP A 1 96 ? -9.825 4.930 -0.003 1.00 78.25 96 ASP A C 1
ATOM 760 O O . ASP A 1 96 ? -10.120 5.760 -0.863 1.00 78.25 96 ASP A O 1
ATOM 764 N N . TRP A 1 97 ? -9.130 5.279 1.083 1.00 75.25 97 TRP A N 1
ATOM 765 C CA . TRP A 1 97 ? -8.676 6.651 1.337 1.00 75.25 97 TRP A CA 1
ATOM 766 C C . TRP A 1 97 ? -7.651 7.167 0.308 1.00 75.25 97 TRP A C 1
ATOM 768 O O . TRP A 1 97 ? -7.425 8.378 0.240 1.00 75.25 97 TRP A O 1
ATOM 778 N N . LEU A 1 98 ? -7.052 6.271 -0.489 1.00 72.38 98 LEU A N 1
ATOM 779 C CA . LEU A 1 98 ? -6.174 6.589 -1.622 1.00 72.38 98 LEU A CA 1
ATOM 780 C C . LEU A 1 98 ? -6.925 6.660 -2.964 1.00 72.38 98 LEU A C 1
ATOM 782 O O . LEU A 1 98 ? -6.375 7.190 -3.922 1.00 72.38 98 LEU A O 1
ATOM 786 N N . LYS A 1 99 ? -8.179 6.181 -3.048 1.00 68.62 99 LYS A N 1
ATOM 787 C CA . LYS A 1 99 ? -9.013 6.300 -4.264 1.00 68.62 99 LYS A CA 1
ATOM 788 C C . LYS A 1 99 ? -9.576 7.701 -4.471 1.00 68.62 99 LYS A C 1
ATOM 790 O O . LYS A 1 99 ? -9.971 8.035 -5.586 1.00 68.62 99 LYS A O 1
ATOM 795 N N . VAL A 1 100 ? -9.689 8.493 -3.405 1.00 62.41 100 VAL A N 1
ATOM 796 C CA . VAL A 1 100 ? -10.301 9.821 -3.472 1.00 62.41 100 VAL A CA 1
ATOM 797 C C . VAL A 1 100 ? -9.349 10.746 -4.222 1.00 62.41 100 VAL A C 1
ATOM 799 O O . VAL A 1 100 ? -8.332 11.165 -3.680 1.00 62.41 100 VAL A O 1
ATOM 802 N N . VAL A 1 101 ? -9.675 11.025 -5.482 1.00 52.81 101 VAL A N 1
ATOM 803 C CA . VAL A 1 101 ? -8.977 11.982 -6.342 1.00 52.81 101 VAL A CA 1
ATOM 804 C C . VAL A 1 101 ? -9.864 13.209 -6.470 1.00 52.81 101 VAL A C 1
ATOM 806 O O . VAL A 1 101 ? -10.719 13.282 -7.350 1.00 52.81 101 VAL A O 1
ATOM 809 N N . SER A 1 102 ? -9.697 14.170 -5.566 1.00 48.47 102 SER A N 1
ATOM 810 C CA . SER A 1 102 ? -10.135 15.537 -5.837 1.00 48.47 102 SER A CA 1
ATOM 811 C C . SER A 1 102 ? -8.966 16.248 -6.513 1.00 48.47 102 SER A C 1
ATOM 813 O O . SER A 1 102 ? -7.931 16.479 -5.888 1.00 48.47 102 SER A O 1
ATOM 815 N N . SER A 1 103 ? -9.105 16.558 -7.805 1.00 52.44 103 SER A N 1
ATOM 816 C CA . SER A 1 103 ? -8.078 17.180 -8.663 1.00 52.44 103 SER A CA 1
ATOM 817 C C . SER A 1 103 ? -7.810 18.662 -8.329 1.00 52.44 103 SER A C 1
ATOM 819 O O . SER A 1 103 ? -7.629 19.493 -9.219 1.00 52.44 103 SER A O 1
ATOM 821 N N . LYS A 1 104 ? -7.977 19.051 -7.062 1.00 55.50 104 LYS A N 1
ATOM 822 C CA . LYS A 1 104 ? -7.845 20.436 -6.592 1.00 55.50 104 LYS A CA 1
ATOM 823 C C . LYS A 1 104 ? -7.248 20.573 -5.194 1.00 55.50 104 LYS A C 1
ATOM 825 O O . LYS A 1 104 ? -6.967 21.702 -4.808 1.00 55.50 104 LYS A O 1
ATOM 830 N N . ASP A 1 105 ? -7.037 19.480 -4.454 1.00 63.00 105 ASP A N 1
ATOM 831 C CA . ASP A 1 105 ? -6.496 19.577 -3.095 1.00 63.00 105 ASP A CA 1
ATOM 832 C C . ASP A 1 105 ? -5.016 19.176 -3.062 1.00 63.00 105 ASP A C 1
ATOM 834 O O . ASP A 1 105 ? -4.660 18.032 -3.354 1.00 63.00 105 ASP A O 1
ATOM 838 N N . ASP A 1 106 ? -4.157 20.097 -2.614 1.00 63.50 106 ASP A N 1
ATOM 839 C CA . ASP A 1 106 ? -2.709 19.893 -2.423 1.00 63.50 106 ASP A CA 1
ATOM 840 C C . ASP A 1 106 ? -2.387 18.647 -1.574 1.00 63.50 106 ASP A C 1
ATOM 842 O O . ASP A 1 106 ? -1.362 17.982 -1.739 1.00 63.50 106 ASP A O 1
ATOM 846 N N . VAL A 1 107 ? -3.311 18.269 -0.689 1.00 66.44 107 VAL A N 1
ATOM 847 C CA . VAL A 1 107 ? -3.224 17.076 0.161 1.00 66.44 107 VAL A CA 1
ATOM 848 C C . VAL A 1 107 ? -3.179 15.781 -0.664 1.00 66.44 107 VAL A C 1
ATOM 850 O O . VAL A 1 107 ? -2.518 14.821 -0.262 1.00 66.44 107 VAL A O 1
ATOM 853 N N . HIS A 1 108 ? -3.847 15.723 -1.819 1.00 68.44 108 HIS A N 1
ATOM 854 C CA . HIS A 1 108 ? -3.821 14.544 -2.690 1.00 68.44 108 HIS A CA 1
ATOM 855 C C . HIS A 1 108 ? -2.484 14.399 -3.419 1.00 68.44 108 HIS A C 1
ATOM 857 O O . HIS A 1 108 ? -1.935 13.297 -3.471 1.00 68.44 108 HIS A O 1
ATOM 863 N N . LEU A 1 109 ? -1.916 15.508 -3.898 1.00 68.88 109 LEU A N 1
ATOM 864 C CA . LEU A 1 109 ? -0.585 15.544 -4.511 1.00 68.88 109 LEU A CA 1
ATOM 865 C C . LEU A 1 109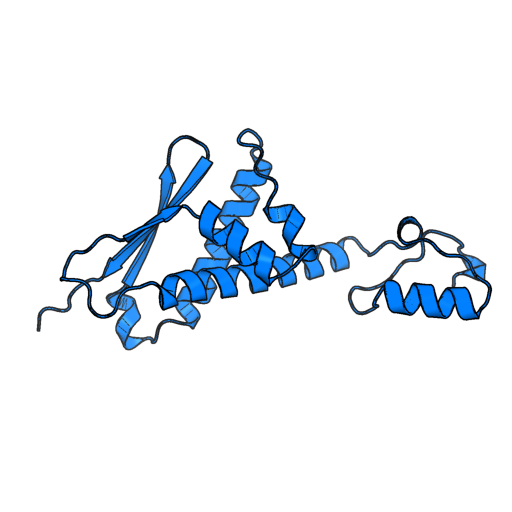 ? 0.492 15.034 -3.548 1.00 68.88 109 LEU A C 1
ATOM 867 O O . LEU A 1 109 ? 1.340 14.230 -3.941 1.00 68.88 109 LEU A O 1
ATOM 871 N N . ILE A 1 110 ? 0.419 15.428 -2.273 1.00 72.38 110 ILE A N 1
ATOM 872 C CA . ILE A 1 110 ? 1.337 14.944 -1.234 1.00 72.38 110 ILE A CA 1
ATOM 873 C C . ILE A 1 110 ? 1.185 13.429 -1.038 1.00 72.38 110 ILE A C 1
ATOM 875 O O . ILE A 1 110 ? 2.183 12.708 -1.045 1.00 72.38 110 ILE A O 1
ATOM 879 N N . LYS A 1 111 ? -0.049 12.914 -0.928 1.00 75.38 111 LYS A N 1
ATOM 880 C CA . LYS A 1 111 ? -0.303 11.468 -0.767 1.00 75.38 111 LYS A CA 1
ATOM 881 C C . LYS A 1 111 ? 0.234 10.651 -1.942 1.00 75.38 111 LYS A C 1
ATOM 883 O O . LYS A 1 111 ? 0.876 9.625 -1.728 1.00 75.38 111 LYS A O 1
ATOM 888 N N . HIS A 1 112 ? 0.002 11.109 -3.171 1.00 75.75 112 HIS A N 1
ATOM 889 C CA . HIS A 1 112 ? 0.530 10.457 -4.369 1.00 75.75 112 HIS A CA 1
ATOM 890 C C . HIS A 1 112 ? 2.057 10.527 -4.434 1.00 75.75 112 HIS A C 1
ATOM 892 O O . HIS A 1 112 ? 2.684 9.529 -4.773 1.00 75.75 112 HIS A O 1
ATOM 898 N N . SER A 1 113 ? 2.666 11.649 -4.046 1.00 75.25 113 SER A N 1
ATOM 899 C CA . SER A 1 113 ? 4.129 11.789 -4.022 1.00 75.25 113 SER A CA 1
ATOM 900 C C . SER A 1 113 ? 4.780 10.830 -3.022 1.00 75.25 113 SER A C 1
ATOM 902 O O . SER A 1 113 ? 5.768 10.174 -3.347 1.00 75.25 113 SER A O 1
ATOM 904 N N . ILE A 1 114 ? 4.191 10.678 -1.830 1.00 81.88 114 ILE A N 1
ATOM 905 C CA . ILE A 1 114 ? 4.642 9.695 -0.832 1.00 81.88 114 ILE A CA 1
ATOM 906 C C . ILE A 1 114 ? 4.510 8.272 -1.389 1.00 81.88 114 ILE A C 1
ATOM 908 O O . ILE A 1 114 ? 5.453 7.486 -1.300 1.00 81.88 114 ILE A O 1
ATOM 912 N N . LEU A 1 115 ? 3.370 7.947 -2.008 1.00 83.62 115 LEU A N 1
ATOM 913 C CA . LEU A 1 115 ? 3.152 6.635 -2.616 1.00 83.62 115 LEU A CA 1
ATOM 914 C C . LEU A 1 115 ? 4.166 6.349 -3.735 1.00 83.62 115 LEU A C 1
ATOM 916 O O . LEU A 1 115 ? 4.691 5.244 -3.796 1.00 83.62 115 LEU A O 1
ATOM 920 N N . ILE A 1 116 ? 4.482 7.330 -4.583 1.00 83.88 116 ILE A N 1
ATOM 921 C CA . ILE A 1 116 ? 5.517 7.219 -5.625 1.00 83.88 116 ILE A CA 1
ATOM 922 C C . ILE A 1 116 ? 6.891 6.930 -5.016 1.00 83.88 116 ILE A C 1
ATOM 924 O O . ILE A 1 116 ? 7.608 6.060 -5.519 1.00 83.88 116 ILE A O 1
ATOM 928 N N . GLY A 1 117 ? 7.251 7.619 -3.928 1.00 83.94 117 GLY A N 1
ATOM 929 C CA . GLY A 1 117 ? 8.476 7.336 -3.180 1.00 83.94 117 GLY A CA 1
ATOM 930 C C . GLY A 1 117 ? 8.525 5.879 -2.718 1.00 83.94 117 GLY A C 1
ATOM 931 O O . GLY A 1 117 ? 9.468 5.159 -3.038 1.00 83.94 117 GLY A O 1
ATOM 932 N N . MET A 1 118 ? 7.453 5.401 -2.078 1.00 88.94 118 MET A N 1
ATOM 933 C CA . MET A 1 118 ? 7.351 4.009 -1.623 1.00 88.94 118 MET A CA 1
ATOM 934 C C . MET A 1 118 ? 7.386 2.998 -2.778 1.00 88.94 118 MET A C 1
ATOM 936 O O . MET A 1 118 ? 8.007 1.946 -2.658 1.00 88.94 118 MET A O 1
ATOM 940 N N . VAL A 1 119 ? 6.731 3.289 -3.906 1.00 87.06 119 VAL A N 1
ATOM 941 C CA . VAL A 1 119 ? 6.769 2.429 -5.102 1.00 87.06 119 VAL A CA 1
ATOM 942 C C . VAL A 1 119 ? 8.191 2.337 -5.640 1.00 87.06 119 VAL A C 1
ATOM 944 O O . VAL A 1 119 ? 8.632 1.246 -5.989 1.00 87.06 119 VAL A O 1
ATOM 947 N N . SER A 1 120 ? 8.916 3.455 -5.676 1.00 84.56 120 SER A N 1
ATOM 948 C CA . SER A 1 120 ? 10.304 3.496 -6.143 1.00 84.56 120 SER A CA 1
ATOM 949 C C . SER A 1 120 ? 11.216 2.655 -5.242 1.00 84.56 120 SER A C 1
ATOM 951 O O . SER A 1 120 ? 11.975 1.831 -5.746 1.00 84.56 120 SER A O 1
ATOM 953 N N . GLU A 1 121 ? 11.059 2.754 -3.918 1.00 87.56 121 GLU A N 1
ATOM 954 C CA . GLU A 1 121 ? 11.777 1.894 -2.966 1.00 87.56 121 GLU A CA 1
ATOM 955 C C . GLU A 1 121 ? 11.481 0.400 -3.173 1.00 87.56 121 GLU A C 1
ATOM 957 O O . GLU A 1 121 ? 12.381 -0.438 -3.091 1.00 87.56 121 GLU A O 1
ATOM 962 N N . GLU A 1 122 ? 10.220 0.036 -3.420 1.00 88.69 122 GLU A N 1
ATOM 963 C CA . GLU A 1 122 ? 9.840 -1.357 -3.672 1.00 88.69 122 GLU A CA 1
ATOM 964 C C . GLU A 1 122 ? 10.391 -1.862 -5.014 1.00 88.69 122 GLU A C 1
ATOM 966 O O . GLU A 1 122 ? 10.894 -2.985 -5.083 1.00 88.69 122 GLU A O 1
ATOM 971 N N . LEU A 1 123 ? 10.380 -1.034 -6.063 1.00 84.50 123 LEU A N 1
ATOM 972 C CA . LEU A 1 123 ? 10.999 -1.353 -7.354 1.00 84.50 123 LEU A CA 1
ATOM 973 C C . LEU A 1 123 ? 12.505 -1.608 -7.209 1.00 84.50 123 LEU A C 1
ATOM 975 O O . LEU A 1 123 ? 13.005 -2.612 -7.722 1.00 84.50 123 LEU A O 1
ATOM 979 N N . ASP A 1 124 ? 13.213 -0.774 -6.447 1.00 83.38 124 ASP A N 1
ATOM 980 C CA . ASP A 1 124 ? 14.651 -0.930 -6.199 1.00 83.38 124 ASP A CA 1
ATOM 981 C C . ASP A 1 124 ? 14.997 -2.235 -5.472 1.00 83.38 124 ASP A C 1
ATOM 983 O O . ASP A 1 124 ? 16.051 -2.837 -5.725 1.00 83.38 124 ASP A O 1
ATOM 987 N N . LYS A 1 125 ? 14.116 -2.702 -4.577 1.00 85.38 125 LYS A N 1
ATOM 988 C CA . LYS A 1 125 ? 14.252 -4.004 -3.901 1.00 85.38 125 LYS A CA 1
ATOM 989 C C . LYS A 1 125 ? 14.001 -5.170 -4.854 1.00 85.38 125 LYS A C 1
ATOM 991 O O . LYS A 1 125 ? 14.654 -6.205 -4.735 1.00 85.38 125 LYS A O 1
ATOM 996 N N . MET A 1 126 ? 13.047 -5.022 -5.770 1.00 84.31 126 MET A N 1
ATOM 997 C CA . MET A 1 126 ? 12.626 -6.087 -6.684 1.00 84.31 126 MET A CA 1
ATOM 998 C C . MET A 1 126 ? 13.557 -6.251 -7.895 1.00 84.31 126 MET A C 1
ATOM 1000 O O . MET A 1 126 ? 13.628 -7.340 -8.470 1.00 84.31 126 MET A O 1
ATOM 1004 N N . ILE A 1 127 ? 14.293 -5.209 -8.289 1.00 78.88 127 ILE A N 1
ATOM 1005 C CA . ILE A 1 127 ? 15.243 -5.270 -9.406 1.00 78.88 127 ILE A CA 1
ATOM 1006 C C . ILE A 1 127 ? 16.577 -5.840 -8.935 1.00 78.88 127 ILE A C 1
ATOM 1008 O O . ILE A 1 127 ? 17.248 -5.292 -8.057 1.00 78.88 127 ILE A O 1
ATOM 1012 N N . ALA A 1 128 ? 17.005 -6.932 -9.575 1.00 73.44 128 ALA A N 1
ATOM 1013 C CA . ALA A 1 128 ? 18.305 -7.524 -9.289 1.00 73.44 128 ALA A CA 1
ATOM 1014 C C . ALA A 1 128 ? 19.431 -6.496 -9.540 1.00 73.44 128 ALA A C 1
ATOM 1016 O O . ALA A 1 128 ? 19.402 -5.818 -10.571 1.00 73.44 128 ALA A O 1
ATOM 1017 N N . PRO A 1 129 ? 20.465 -6.423 -8.677 1.00 73.75 129 PRO A N 1
ATOM 1018 C CA . PRO A 1 129 ? 21.514 -5.400 -8.758 1.00 73.75 129 PRO A CA 1
ATOM 1019 C C . PRO A 1 129 ? 22.143 -5.241 -10.150 1.00 73.75 129 PRO A C 1
ATOM 1021 O O . PRO A 1 129 ? 22.394 -4.126 -10.593 1.00 73.75 129 PRO A O 1
ATOM 1024 N N . LYS A 1 130 ? 22.311 -6.353 -10.878 1.00 66.81 130 LYS A N 1
ATOM 1025 C CA . LYS A 1 130 ? 22.882 -6.399 -12.235 1.00 66.81 130 LYS A CA 1
ATOM 1026 C C . LYS A 1 130 ? 22.060 -5.697 -13.326 1.00 66.81 130 LYS A C 1
ATOM 1028 O O . LYS A 1 130 ? 22.580 -5.493 -14.414 1.00 66.81 130 LYS A O 1
ATOM 1033 N N . TYR A 1 131 ? 20.793 -5.369 -13.068 1.00 65.88 131 TYR A N 1
ATOM 1034 C CA . TYR A 1 131 ? 19.907 -4.690 -14.021 1.00 65.88 131 TYR A CA 1
ATOM 1035 C C . TYR A 1 131 ? 19.572 -3.253 -13.610 1.00 65.88 131 TYR A C 1
ATOM 1037 O O . TYR A 1 131 ? 18.884 -2.564 -14.357 1.00 65.88 131 TYR A O 1
ATOM 1045 N N . ARG A 1 132 ? 20.057 -2.780 -12.452 1.00 65.38 132 ARG A N 1
ATOM 1046 C CA . ARG A 1 132 ? 19.728 -1.440 -11.935 1.00 65.38 132 ARG A CA 1
ATOM 1047 C C . ARG A 1 132 ? 20.220 -0.311 -12.836 1.00 65.38 132 ARG A C 1
ATOM 1049 O O . ARG A 1 132 ? 19.523 0.676 -12.996 1.00 65.38 132 ARG A O 1
ATOM 1056 N N . SER A 1 133 ? 21.380 -0.474 -13.468 1.00 65.69 133 SER A N 1
ATOM 1057 C CA . SER A 1 133 ? 21.900 0.491 -14.446 1.00 65.69 133 SER A CA 1
ATOM 1058 C C . SER A 1 133 ? 21.077 0.550 -15.732 1.00 65.69 133 SER A C 1
ATOM 1060 O O . SER A 1 133 ? 21.231 1.487 -16.504 1.00 65.69 133 SER A O 1
ATOM 1062 N N . ASN A 1 134 ? 20.223 -0.448 -15.971 1.00 64.31 134 ASN A N 1
ATOM 1063 C CA . ASN A 1 134 ? 19.552 -0.641 -17.249 1.00 64.31 134 ASN A CA 1
ATOM 1064 C C . ASN A 1 134 ? 18.072 -0.263 -17.196 1.00 64.31 134 ASN A C 1
ATOM 1066 O O . ASN A 1 134 ? 17.403 -0.361 -18.218 1.00 64.31 134 ASN A O 1
ATOM 1070 N N . VAL A 1 135 ? 17.549 0.138 -16.034 1.00 66.88 135 VAL A N 1
ATOM 1071 C CA . VAL A 1 135 ? 16.144 0.514 -15.862 1.00 66.88 135 VAL A CA 1
ATOM 1072 C C . VAL A 1 135 ? 16.076 1.841 -15.126 1.00 66.88 135 VAL A C 1
ATOM 1074 O O . VAL A 1 135 ? 16.489 1.935 -13.975 1.00 66.88 135 VAL A O 1
ATOM 1077 N N . ILE A 1 136 ? 15.541 2.863 -15.789 1.00 70.38 136 ILE A N 1
ATOM 1078 C CA . ILE A 1 136 ? 15.280 4.168 -15.178 1.00 70.38 136 ILE A CA 1
ATOM 1079 C C . ILE A 1 136 ? 13.769 4.351 -15.081 1.00 70.38 136 ILE A C 1
ATOM 1081 O O . ILE A 1 136 ? 13.070 4.268 -16.094 1.00 70.38 136 ILE A O 1
ATOM 1085 N N . PHE A 1 137 ? 13.283 4.621 -13.869 1.00 72.94 137 PHE A N 1
ATOM 1086 C CA . PHE A 1 137 ? 11.911 5.058 -13.620 1.00 72.94 137 PHE A CA 1
ATOM 1087 C C . PHE A 1 137 ? 11.904 6.571 -13.484 1.00 72.94 137 PHE A C 1
ATOM 1089 O O . PHE A 1 137 ? 12.532 7.121 -12.581 1.00 72.94 137 PHE A O 1
ATOM 1096 N N . HIS A 1 138 ? 11.203 7.242 -14.386 1.00 76.56 138 HIS A N 1
ATOM 1097 C CA . HIS A 1 138 ? 11.019 8.681 -14.327 1.00 76.56 138 HIS A CA 1
ATOM 1098 C C . HIS A 1 138 ? 9.545 8.986 -14.078 1.00 76.56 138 HIS A C 1
ATOM 1100 O O . HIS A 1 138 ? 8.672 8.528 -14.814 1.00 76.56 138 HIS A O 1
ATOM 1106 N N . TRP A 1 139 ? 9.271 9.727 -13.009 1.00 75.44 139 TRP A N 1
ATOM 1107 C CA . TRP A 1 139 ? 7.921 10.121 -12.629 1.00 75.44 139 TRP A CA 1
ATOM 1108 C C . TRP A 1 139 ? 7.694 11.567 -13.049 1.00 75.44 139 TRP A C 1
ATOM 1110 O O . TRP A 1 139 ? 8.310 12.474 -12.494 1.00 75.44 139 TRP A O 1
ATOM 1120 N N . GLU A 1 140 ? 6.806 11.789 -14.015 1.00 71.19 140 GLU A N 1
ATOM 1121 C CA . GLU A 1 140 ? 6.446 13.135 -14.463 1.00 71.19 140 GLU A CA 1
ATOM 1122 C C . GLU A 1 140 ? 5.037 13.506 -14.003 1.00 71.19 140 GLU A C 1
ATOM 1124 O O . GLU A 1 140 ? 4.082 12.775 -14.302 1.00 71.19 140 GLU A O 1
ATOM 1129 N N . PRO A 1 141 ? 4.864 14.659 -13.335 1.00 67.38 141 PRO A N 1
ATOM 1130 C CA . PRO A 1 141 ? 3.550 15.260 -13.206 1.00 67.38 141 PRO A CA 1
ATOM 1131 C C . PRO A 1 141 ? 3.134 15.816 -14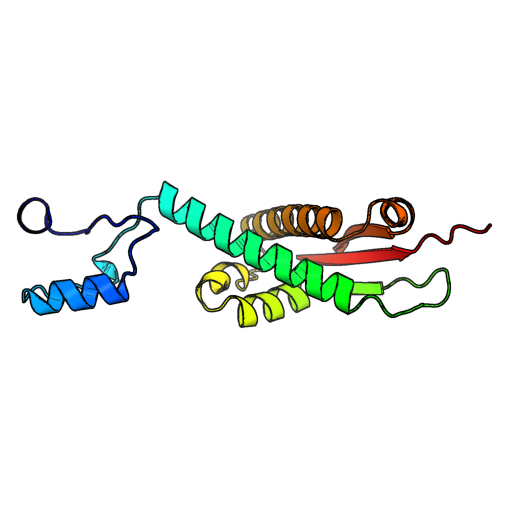.578 1.00 67.38 141 PRO A C 1
ATOM 1133 O O . PRO A 1 141 ? 3.801 16.693 -15.127 1.00 67.38 141 PRO A O 1
ATOM 1136 N N . LYS A 1 142 ? 2.033 15.324 -15.155 1.00 63.84 142 LYS A N 1
ATOM 1137 C CA . LYS A 1 142 ? 1.406 15.959 -16.329 1.00 63.84 142 LYS A CA 1
ATOM 1138 C C . LYS A 1 142 ? 0.221 16.822 -15.907 1.00 63.84 142 LYS A C 1
ATOM 1140 O O . LYS A 1 142 ? -0.344 16.633 -14.832 1.00 63.84 142 LYS A O 1
ATOM 1145 N N . MET A 1 143 ? -0.160 17.761 -16.783 1.00 53.88 143 MET A N 1
ATOM 1146 C CA . MET A 1 143 ? -1.348 18.601 -16.595 1.00 53.88 143 MET A CA 1
ATOM 1147 C C . MET A 1 143 ? -2.567 17.738 -16.220 1.00 53.88 143 MET A C 1
ATOM 1149 O O . MET A 1 143 ? -2.789 16.700 -16.844 1.00 53.88 143 MET A O 1
ATOM 1153 N N . HIS A 1 144 ? -3.333 18.198 -15.221 1.00 55.69 144 HIS A N 1
ATOM 1154 C CA . HIS A 1 144 ? -4.482 17.526 -14.583 1.00 55.69 144 HIS A CA 1
ATOM 1155 C C . HIS A 1 144 ? -4.168 16.492 -13.481 1.00 55.69 144 HIS A C 1
ATOM 1157 O O . HIS A 1 144 ? -4.906 15.524 -13.329 1.00 55.69 144 HIS A O 1
ATOM 1163 N N . ASP A 1 145 ? -3.117 16.692 -12.678 1.00 54.38 145 ASP A N 1
ATOM 1164 C CA . ASP A 1 145 ? -2.825 15.898 -11.461 1.00 54.38 145 ASP A CA 1
ATOM 1165 C C . ASP A 1 145 ? -2.588 14.403 -11.701 1.00 54.38 145 ASP A C 1
ATOM 1167 O O . ASP A 1 145 ? -2.782 13.559 -10.824 1.00 54.38 145 ASP A O 1
ATOM 1171 N N . HIS A 1 146 ? -2.179 14.051 -12.916 1.00 60.03 146 HIS A N 1
ATOM 1172 C CA . HIS A 1 146 ? -1.867 12.677 -13.272 1.00 60.03 146 HIS A CA 1
ATOM 1173 C C . HIS A 1 146 ? -0.352 12.504 -13.267 1.00 60.03 146 HIS A C 1
ATOM 1175 O O . HIS A 1 146 ? 0.364 13.125 -14.056 1.00 60.03 146 HIS A O 1
ATOM 1181 N N . PHE A 1 147 ? 0.135 11.639 -12.379 1.00 65.12 147 PHE A N 1
ATOM 1182 C CA . PHE A 1 147 ? 1.515 11.178 -12.422 1.00 65.12 147 PHE A CA 1
ATOM 1183 C C . PHE A 1 147 ? 1.643 10.089 -13.474 1.00 65.12 147 PHE A C 1
ATOM 1185 O O . PHE A 1 147 ? 0.871 9.126 -13.495 1.00 65.12 147 PHE A O 1
ATOM 1192 N N . TYR A 1 148 ? 2.635 10.244 -14.336 1.00 66.31 148 TYR A N 1
ATOM 1193 C CA . TYR A 1 148 ? 2.996 9.243 -15.318 1.00 66.31 148 TYR A CA 1
ATOM 1194 C C . TYR A 1 148 ? 4.348 8.664 -14.963 1.00 66.31 148 TYR A C 1
ATOM 1196 O O . TYR A 1 148 ? 5.273 9.392 -14.614 1.00 66.31 148 TYR A O 1
ATOM 1204 N N . MET A 1 149 ? 4.446 7.346 -15.076 1.00 69.25 149 MET A N 1
ATOM 1205 C CA . MET A 1 149 ? 5.722 6.662 -14.986 1.00 69.25 149 MET A CA 1
ATOM 1206 C C . MET A 1 149 ? 6.227 6.383 -16.394 1.00 69.25 149 MET A C 1
ATOM 1208 O O . MET A 1 149 ? 5.556 5.700 -17.171 1.00 69.25 149 MET A O 1
ATOM 1212 N N . GLU A 1 150 ? 7.407 6.899 -16.695 1.00 67.88 150 GLU A N 1
ATOM 1213 C CA . GLU A 1 150 ? 8.202 6.524 -17.849 1.00 67.88 150 GLU A CA 1
ATOM 1214 C C . GLU A 1 150 ? 9.224 5.469 -17.412 1.00 67.88 150 GLU A C 1
ATOM 1216 O O . GLU A 1 150 ? 10.014 5.700 -16.496 1.00 67.88 150 GLU A O 1
ATOM 1221 N N . VAL A 1 151 ? 9.207 4.300 -18.056 1.00 66.56 151 VAL A N 1
ATOM 1222 C CA . VAL A 1 151 ? 10.224 3.258 -17.846 1.00 66.56 151 VAL A CA 1
ATOM 1223 C C . VAL A 1 151 ? 11.150 3.235 -19.053 1.00 66.56 151 VAL A C 1
ATOM 1225 O O . VAL A 1 151 ? 10.695 2.946 -20.163 1.00 66.56 151 VAL A O 1
ATOM 1228 N N . LYS A 1 152 ? 12.439 3.525 -18.845 1.00 66.50 152 LYS A N 1
ATOM 1229 C CA . LYS A 1 152 ? 13.475 3.447 -19.886 1.00 66.50 152 LYS A CA 1
ATOM 1230 C C . LYS A 1 152 ? 14.363 2.237 -19.656 1.00 66.50 152 LYS A C 1
ATOM 1232 O O . LYS A 1 152 ? 14.954 2.108 -18.586 1.00 66.50 152 LYS A O 1
ATOM 1237 N N . PHE A 1 153 ? 14.487 1.399 -20.682 1.00 63.28 153 PHE A N 1
ATOM 1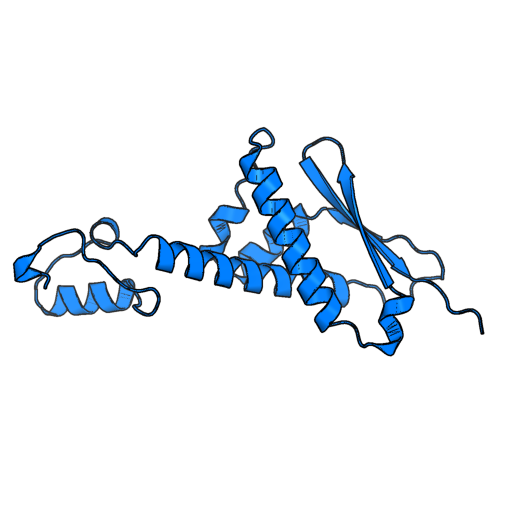238 C CA . PHE A 1 153 ? 15.461 0.313 -20.719 1.00 63.28 153 PHE A CA 1
ATOM 1239 C C . PHE A 1 153 ? 16.706 0.787 -21.457 1.00 63.28 153 PHE A C 1
ATOM 1241 O O . PHE A 1 153 ? 16.647 1.029 -22.661 1.00 63.28 153 PHE A O 1
ATOM 1248 N N . LEU A 1 154 ? 17.821 0.933 -20.744 1.00 63.78 154 LEU A N 1
ATOM 1249 C CA . LEU A 1 154 ? 19.107 1.206 -21.372 1.00 63.78 154 LEU A CA 1
ATOM 1250 C C . LEU A 1 154 ? 19.678 -0.118 -21.879 1.00 63.78 154 LEU A C 1
ATOM 1252 O O . LEU A 1 154 ? 19.862 -1.070 -21.115 1.00 63.78 154 LEU A O 1
ATOM 1256 N N . THR A 1 155 ? 19.938 -0.199 -23.180 1.00 57.00 155 THR A N 1
ATOM 1257 C CA . THR A 1 155 ? 20.741 -1.284 -23.731 1.00 57.00 155 THR A CA 1
ATOM 1258 C C . THR A 1 155 ? 22.184 -1.093 -23.302 1.00 57.00 155 THR A C 1
ATOM 1260 O O . THR A 1 155 ? 22.805 -0.091 -23.646 1.00 57.00 155 THR A O 1
ATOM 1263 N N . ASN A 1 156 ? 22.739 -2.087 -22.610 1.00 50.75 156 ASN A N 1
ATOM 1264 C CA . ASN A 1 156 ? 24.179 -2.293 -22.670 1.00 50.75 156 ASN A CA 1
ATOM 1265 C C . ASN A 1 156 ? 24.460 -2.850 -24.067 1.00 50.75 156 ASN A C 1
ATOM 1267 O O . ASN A 1 156 ? 24.297 -4.049 -24.290 1.00 50.75 156 ASN A O 1
ATOM 1271 N N . GLU A 1 157 ? 24.796 -1.981 -25.017 1.00 44.62 157 GLU A N 1
ATOM 1272 C CA . GLU A 1 157 ? 25.581 -2.431 -26.162 1.00 44.62 157 GLU A CA 1
ATOM 1273 C C . GLU A 1 157 ? 26.902 -2.979 -25.601 1.00 44.62 157 GLU A C 1
ATOM 1275 O O . GLU A 1 157 ? 27.663 -2.254 -24.957 1.00 44.62 157 GLU A O 1
ATOM 1280 N N . VAL A 1 158 ? 27.103 -4.288 -25.766 1.00 40.22 158 VAL A N 1
ATOM 1281 C CA . VAL A 1 158 ? 28.404 -4.965 -25.691 1.00 40.22 158 VAL A CA 1
ATOM 1282 C C . VAL A 1 158 ? 28.712 -5.452 -27.092 1.00 40.22 158 VAL A C 1
ATOM 1284 O O . VAL A 1 158 ? 27.792 -6.057 -27.692 1.00 40.22 158 VAL A O 1
#

Radius of gyration: 21.03 Å; chains: 1; bounding box: 52×32×63 Å

Foldseek 3Di:
DCVVPPFQAEDALVDDPVVVCVVCVVVVHRDDPVRYDYDPVRVVVLLVVLLLQLLLQLLCVVVVPPDDDDDAWDKDKDWPLVSLVVSCVVSDPSSVVLNDDPLPDPVNLVSVVVSVVSNVVSNVVVDDPVQPVQWDWDWDQDPRRTIMTIIHGHDPPD

Sequence (158 aa):
DYYRHGTPILIDSSVDKRKLMREMRFFGINVSQSDMEMSEEDQALQKDGVARRMANKIAYAILGRVPRPTPPNSTYVRSLQDHVVAACEWVGPDADWLKVVSSKDDVHLIKHSILIGMVSEELDKMIAPKYRSNVIFHWEPKMHDHFYMEVKFLTNEV

Organism: NCBI:txid1169539